Protein AF-A0A2W5RL15-F1 (afdb_monomer_lite)

Foldseek 3Di:
DDDDPVFFPDKDKDFQPDQWDDDPNDTAGEDEPDDNPAGIWIWTWGDDPDPVLIHTYTGRYDDDDDDDDPVQKAFDPPDDPDQQFPTWIDRPPDIDTDGPSVVSSVVSVD

Secondary structure (DSSP, 8-state):
----GGGEEEEEEEETT-SEEEETTEEEEEEE-S-TT-SEEEEEEEP-SSGGG-EEEEESSPPPP----GGG-EEE-SPP--TTEEEEEEETTEEEEEE-HHHHHHHHT-

pLDDT: mean 89.91, std 7.2, range [58.44, 96.25]

Organism: Acinetobacter johnsonii (NCBI:txid40214)

Sequence (110 aa):
MLLPQNIVLSALDSDTQVKTVEWHDLHLPVYAISRPDQMEGVALVIEGDDASQRFALMCNEMPKSIRLRISEIVDDESPVNDPTIFQLVRMGDETYHVPNLNKIQTSLGL

Radius of gyration: 14.34 Å; chains: 1; bounding box: 32×32×41 Å

Structure (mmCIF, N/CA/C/O backbone):
data_AF-A0A2W5RL15-F1
#
_entry.id   AF-A0A2W5RL15-F1
#
loop_
_atom_site.group_PDB
_atom_site.id
_atom_site.type_symbol
_atom_site.label_atom_id
_atom_site.label_alt_id
_atom_site.label_comp_id
_atom_site.label_asym_id
_atom_site.label_entity_id
_atom_site.label_seq_id
_atom_site.pdbx_PDB_ins_code
_atom_site.Cartn_x
_atom_site.Cartn_y
_atom_site.Cartn_z
_atom_site.occupancy
_atom_site.B_iso_or_equiv
_atom_site.auth_seq_id
_atom_site.auth_comp_id
_atom_site.auth_asym_id
_atom_site.auth_atom_id
_atom_site.pdbx_PDB_model_num
ATOM 1 N N . MET A 1 1 ? -5.616 -3.729 6.223 1.00 88.81 1 MET A N 1
ATOM 2 C CA . MET A 1 1 ? -4.916 -2.465 5.922 1.00 88.81 1 MET A CA 1
ATOM 3 C C . MET A 1 1 ? -5.944 -1.406 5.555 1.00 88.81 1 MET A C 1
ATOM 5 O O . MET A 1 1 ? -6.919 -1.759 4.904 1.00 88.81 1 MET A O 1
ATOM 9 N N . LEU A 1 2 ? -5.740 -0.151 5.957 1.00 92.44 2 LEU A N 1
ATOM 10 C CA . LEU A 1 2 ? -6.466 1.015 5.446 1.00 92.44 2 LEU A CA 1
ATOM 11 C C . LEU A 1 2 ? -5.474 1.959 4.772 1.00 92.44 2 LEU A C 1
ATOM 13 O O . LEU A 1 2 ? -4.407 2.232 5.318 1.00 92.44 2 LEU A O 1
ATOM 17 N N . LEU A 1 3 ? -5.840 2.452 3.594 1.00 92.19 3 LEU A N 1
ATOM 18 C CA . LEU A 1 3 ? -5.024 3.349 2.790 1.00 92.19 3 LEU A CA 1
ATOM 19 C C . LEU A 1 3 ? -5.912 4.492 2.276 1.00 92.19 3 LEU A C 1
ATOM 21 O O . LEU A 1 3 ? -7.024 4.224 1.809 1.00 92.19 3 LEU A O 1
ATOM 25 N N . PRO A 1 4 ? -5.456 5.752 2.333 1.00 91.69 4 PRO A N 1
ATOM 26 C CA . PRO A 1 4 ? -6.135 6.845 1.655 1.00 91.69 4 PRO A CA 1
ATOM 27 C C . PRO A 1 4 ? -6.247 6.577 0.149 1.00 91.69 4 PRO A C 1
ATOM 29 O O . PRO A 1 4 ? -5.277 6.214 -0.508 1.00 91.69 4 PRO A O 1
ATOM 32 N N . GLN A 1 5 ? -7.432 6.774 -0.427 1.00 91.56 5 GLN A N 1
ATOM 33 C CA . GLN A 1 5 ? -7.632 6.518 -1.857 1.00 91.56 5 GLN A CA 1
ATOM 34 C C . GLN A 1 5 ? -6.851 7.502 -2.746 1.00 91.56 5 GLN A C 1
ATOM 36 O O . GLN A 1 5 ? -6.499 7.162 -3.869 1.00 91.56 5 GLN A O 1
ATOM 41 N N . ASN A 1 6 ? -6.569 8.713 -2.259 1.00 92.12 6 ASN A N 1
ATOM 42 C CA . ASN A 1 6 ? -5.917 9.764 -3.043 1.00 92.12 6 ASN A CA 1
ATOM 43 C C . ASN A 1 6 ? -4.452 9.470 -3.390 1.00 92.12 6 ASN A C 1
ATOM 45 O O . ASN A 1 6 ? -3.938 10.115 -4.291 1.00 92.12 6 ASN A O 1
ATOM 49 N N . ILE A 1 7 ? -3.810 8.524 -2.703 1.00 93.81 7 ILE A N 1
ATOM 50 C CA . ILE A 1 7 ? -2.430 8.114 -2.998 1.00 93.81 7 ILE A CA 1
ATOM 51 C C . ILE A 1 7 ? -2.358 6.892 -3.924 1.00 93.81 7 ILE A C 1
ATOM 53 O O . ILE A 1 7 ? -1.267 6.435 -4.248 1.00 93.81 7 ILE A O 1
ATOM 57 N N . VAL A 1 8 ? -3.501 6.339 -4.348 1.00 95.06 8 VAL A N 1
ATOM 58 C CA . VAL A 1 8 ? -3.556 5.250 -5.334 1.00 95.06 8 VAL A CA 1
ATOM 59 C C . VAL A 1 8 ? -3.699 5.858 -6.723 1.00 95.06 8 VAL A C 1
ATOM 61 O O . VAL A 1 8 ? -4.744 6.412 -7.062 1.00 95.06 8 VAL A O 1
ATOM 64 N N . LEU A 1 9 ? -2.655 5.736 -7.538 1.00 95.06 9 LEU A N 1
ATOM 65 C CA . LEU A 1 9 ? -2.617 6.296 -8.891 1.00 95.06 9 LEU A CA 1
ATOM 66 C C . LEU A 1 9 ? -3.264 5.366 -9.920 1.00 95.06 9 LEU A C 1
ATOM 68 O O . LEU A 1 9 ? -3.871 5.823 -10.887 1.00 95.06 9 LEU A O 1
ATOM 72 N N . SER A 1 10 ? -3.113 4.054 -9.736 1.00 94.31 10 SER A N 1
ATOM 73 C CA . SER A 1 10 ? -3.627 3.045 -10.661 1.00 94.31 10 SER A CA 1
ATOM 74 C C . SER A 1 10 ? -3.758 1.685 -9.979 1.00 94.31 10 SER A C 1
ATOM 76 O O . SER A 1 10 ? -3.140 1.443 -8.944 1.00 94.31 10 SER A O 1
ATOM 78 N N . ALA A 1 11 ? -4.549 0.801 -10.577 1.00 93.94 11 ALA A N 1
ATOM 79 C CA . ALA A 1 11 ? -4.653 -0.603 -10.208 1.00 93.94 11 ALA A CA 1
ATOM 80 C C . ALA A 1 11 ? -4.427 -1.430 -11.475 1.00 93.94 11 ALA A C 1
ATOM 82 O O . ALA A 1 11 ? -5.057 -1.164 -12.500 1.00 93.94 11 ALA A O 1
ATOM 83 N N . LEU A 1 12 ? -3.503 -2.383 -11.407 1.00 93.12 12 LEU A N 1
ATOM 84 C CA . LEU A 1 12 ? -3.087 -3.219 -12.526 1.00 93.12 12 LEU A CA 1
ATOM 85 C C . LEU A 1 12 ? -3.316 -4.680 -12.159 1.00 93.12 12 LEU A C 1
ATOM 87 O O . LEU A 1 12 ? -2.912 -5.103 -11.077 1.00 93.12 12 LEU A O 1
ATOM 91 N N . ASP A 1 13 ? -3.902 -5.455 -13.062 1.00 90.44 13 ASP A N 1
ATOM 92 C CA . ASP A 1 13 ? -3.910 -6.909 -12.920 1.00 90.44 13 ASP A CA 1
ATOM 93 C C . ASP A 1 13 ? -2.485 -7.427 -13.144 1.00 90.44 13 ASP A C 1
ATOM 95 O O . ASP A 1 13 ? -1.799 -7.016 -14.087 1.00 90.44 13 ASP A O 1
ATOM 99 N N . SER A 1 14 ? -2.000 -8.279 -12.245 1.00 86.31 14 SER A N 1
ATOM 100 C CA . SER A 1 14 ? -0.621 -8.760 -12.288 1.00 86.31 14 SER A CA 1
ATOM 101 C C . SER A 1 14 ? -0.460 -10.096 -11.569 1.00 86.31 14 SER A C 1
ATOM 103 O O . SER A 1 14 ? -1.224 -10.429 -10.663 1.00 86.31 14 SER A O 1
ATOM 105 N N . ASP A 1 15 ? 0.568 -10.852 -11.948 1.00 83.12 15 ASP A N 1
ATOM 106 C CA . ASP A 1 15 ? 0.966 -12.044 -11.207 1.00 83.12 15 ASP A CA 1
ATOM 107 C C . ASP A 1 15 ? 1.485 -11.634 -9.818 1.00 83.12 15 ASP A C 1
ATOM 109 O O . ASP A 1 15 ? 2.310 -10.730 -9.680 1.00 83.12 15 ASP A O 1
ATOM 113 N N . THR A 1 16 ? 1.061 -12.319 -8.760 1.00 78.56 16 THR A N 1
ATOM 114 C CA . THR A 1 16 ? 1.387 -11.934 -7.369 1.00 78.56 16 THR A CA 1
ATOM 115 C C . THR A 1 16 ? 2.867 -12.076 -7.006 1.00 78.56 16 THR A C 1
ATOM 117 O O . THR A 1 16 ? 3.326 -11.485 -6.028 1.00 78.56 16 THR A O 1
ATOM 120 N N . GLN A 1 17 ? 3.625 -12.872 -7.769 1.00 79.94 17 GLN A N 1
ATOM 121 C CA . GLN A 1 17 ? 5.019 -13.227 -7.476 1.00 79.94 17 GLN A CA 1
ATOM 122 C C . GLN A 1 17 ? 6.046 -12.361 -8.223 1.00 79.94 17 GLN A C 1
ATOM 124 O O . GLN A 1 17 ? 7.241 -12.677 -8.237 1.00 79.94 17 GLN A O 1
ATOM 129 N N . VAL A 1 18 ? 5.611 -11.266 -8.850 1.00 85.25 18 VAL A N 1
ATOM 130 C CA . VAL A 1 18 ? 6.517 -10.357 -9.558 1.00 85.25 18 VAL A CA 1
ATOM 131 C C . VAL A 1 18 ? 7.208 -9.398 -8.592 1.00 85.25 18 VAL A C 1
ATOM 133 O O . VAL A 1 18 ? 6.619 -8.887 -7.644 1.00 85.25 18 VAL A O 1
ATOM 136 N N . LYS A 1 19 ? 8.491 -9.129 -8.848 1.00 89.81 19 LYS A N 1
ATOM 137 C CA . LYS A 1 19 ? 9.274 -8.146 -8.077 1.00 89.81 19 LYS A CA 1
ATOM 138 C C . LYS A 1 19 ? 9.070 -6.716 -8.564 1.00 89.81 19 LYS A C 1
ATOM 140 O O . LYS A 1 19 ? 9.375 -5.775 -7.837 1.00 89.81 19 LYS A O 1
ATOM 145 N N . THR A 1 20 ? 8.611 -6.567 -9.800 1.00 93.25 20 THR A N 1
ATOM 146 C CA . THR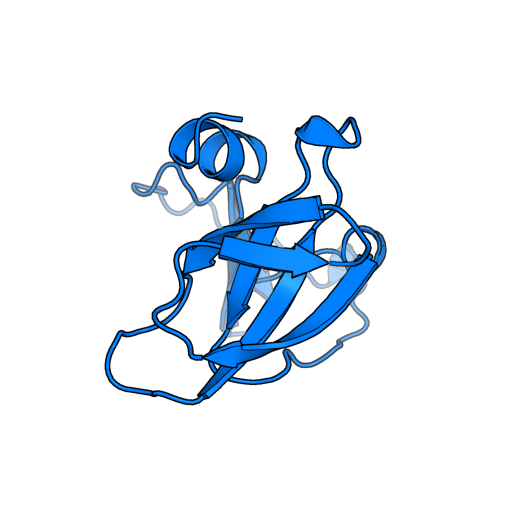 A 1 20 ? 8.395 -5.283 -10.455 1.00 93.25 20 THR A CA 1
ATOM 147 C C . THR A 1 20 ? 7.159 -5.349 -11.334 1.00 93.25 20 THR A C 1
ATOM 149 O O . THR A 1 20 ? 6.919 -6.386 -11.953 1.00 93.25 20 THR A O 1
ATOM 152 N N . VAL A 1 21 ? 6.437 -4.239 -11.450 1.00 93.50 21 VAL A N 1
ATOM 153 C CA . VAL A 1 21 ? 5.359 -4.059 -12.433 1.00 93.50 21 VAL A CA 1
ATOM 154 C C . VAL A 1 21 ? 5.692 -2.917 -13.381 1.00 93.50 21 VAL A C 1
ATOM 156 O O . VAL A 1 21 ? 6.330 -1.940 -12.987 1.00 93.50 21 VAL A O 1
ATOM 159 N N . GLU A 1 22 ? 5.265 -3.047 -14.631 1.00 93.38 22 GLU A N 1
ATOM 160 C CA . GLU A 1 22 ? 5.376 -1.985 -15.626 1.00 93.38 22 GLU A CA 1
ATOM 161 C C . GLU A 1 22 ? 4.176 -1.041 -15.493 1.00 93.38 22 GLU A C 1
ATOM 163 O O . GLU A 1 22 ? 3.021 -1.469 -15.531 1.00 93.38 22 GLU A O 1
ATOM 168 N N . TRP A 1 23 ? 4.446 0.248 -15.306 1.00 93.88 23 TRP A N 1
ATOM 169 C CA . TRP A 1 23 ? 3.423 1.286 -15.248 1.00 93.88 23 TRP A CA 1
ATOM 170 C C . TRP A 1 23 ? 3.889 2.509 -16.032 1.00 93.88 23 TRP A C 1
ATOM 172 O O . TRP A 1 23 ? 4.835 3.193 -15.634 1.00 93.88 23 TRP A O 1
ATOM 182 N N . HIS A 1 24 ? 3.223 2.775 -17.161 1.00 90.12 24 HIS A N 1
ATOM 183 C CA . HIS A 1 24 ? 3.773 3.634 -18.215 1.00 90.12 24 HIS A CA 1
ATOM 184 C C . HIS A 1 24 ? 5.184 3.145 -18.600 1.00 90.12 24 HIS A C 1
ATOM 186 O O . HIS A 1 24 ? 5.385 1.944 -18.710 1.00 90.12 24 HIS A O 1
ATOM 192 N N . ASP A 1 25 ? 6.163 4.035 -18.762 1.00 88.12 25 ASP A N 1
ATOM 193 C CA . ASP A 1 25 ? 7.544 3.663 -19.108 1.00 88.12 25 ASP A CA 1
ATOM 194 C C . ASP A 1 25 ? 8.424 3.354 -17.870 1.00 88.12 25 ASP A C 1
ATOM 196 O O . ASP A 1 25 ? 9.656 3.386 -17.946 1.00 88.12 25 ASP A O 1
ATOM 200 N N . LEU A 1 26 ? 7.818 3.110 -16.698 1.00 89.44 26 LEU A N 1
ATOM 201 C CA . LEU A 1 26 ? 8.520 2.867 -15.433 1.00 89.44 26 LEU A CA 1
ATOM 202 C C . LEU A 1 26 ? 8.367 1.417 -14.965 1.00 89.44 26 LEU A C 1
ATOM 204 O O . LEU A 1 26 ? 7.289 0.833 -15.044 1.00 89.44 26 LEU A O 1
ATOM 208 N N . HIS A 1 27 ? 9.441 0.876 -14.388 1.00 93.06 27 HIS A N 1
ATOM 209 C CA . HIS A 1 27 ? 9.431 -0.407 -13.685 1.00 93.06 27 HIS A CA 1
ATOM 210 C C . HIS A 1 27 ? 9.380 -0.139 -12.185 1.00 93.06 27 HIS A C 1
ATOM 212 O O . HIS A 1 27 ? 10.380 0.252 -11.583 1.00 93.06 27 HIS A O 1
ATOM 218 N N . LEU A 1 28 ? 8.206 -0.314 -11.590 1.00 94.94 28 LEU A N 1
ATOM 219 C CA . LEU A 1 28 ? 7.985 -0.017 -10.181 1.00 94.94 28 LEU A CA 1
ATOM 220 C C . LEU A 1 28 ? 8.289 -1.249 -9.330 1.00 94.94 28 LEU A C 1
ATOM 222 O O . LEU A 1 28 ? 7.785 -2.327 -9.657 1.00 94.94 28 LEU A O 1
ATOM 226 N N . PRO A 1 29 ? 9.064 -1.125 -8.238 1.00 95.62 29 PRO A N 1
ATOM 227 C CA . PRO A 1 29 ? 9.269 -2.231 -7.316 1.00 95.62 29 PRO A CA 1
ATOM 228 C C . PRO A 1 29 ? 7.958 -2.587 -6.613 1.00 95.62 29 PRO A C 1
ATOM 230 O O . PRO A 1 29 ? 7.124 -1.725 -6.327 1.00 95.62 29 PRO A O 1
ATOM 233 N N . VAL A 1 30 ? 7.783 -3.875 -6.336 1.00 94.31 30 VAL A N 1
ATOM 234 C CA . VAL A 1 30 ? 6.571 -4.420 -5.728 1.00 94.31 30 VAL A CA 1
ATOM 235 C C . VAL A 1 30 ? 6.820 -4.767 -4.271 1.00 94.31 30 VAL A C 1
ATOM 237 O O . VAL A 1 30 ? 7.748 -5.504 -3.941 1.00 94.31 30 VAL A O 1
ATOM 240 N N . TYR A 1 31 ? 5.933 -4.289 -3.406 1.00 92.94 31 TYR A N 1
ATOM 241 C CA . TYR A 1 31 ? 5.804 -4.752 -2.036 1.00 92.94 31 TYR A CA 1
ATOM 242 C C . TYR A 1 31 ? 4.568 -5.642 -1.911 1.00 92.94 31 TYR A C 1
ATOM 244 O O . TYR A 1 31 ? 3.436 -5.194 -2.110 1.00 92.94 31 TYR A O 1
ATOM 252 N N . ALA A 1 32 ? 4.785 -6.916 -1.593 1.00 89.12 32 ALA A N 1
ATOM 253 C CA . ALA A 1 32 ? 3.710 -7.884 -1.446 1.00 89.12 32 ALA A CA 1
ATOM 254 C C . ALA A 1 32 ? 3.092 -7.825 -0.048 1.00 89.12 32 ALA A C 1
ATOM 256 O O . ALA A 1 32 ? 3.766 -8.069 0.950 1.00 89.12 32 ALA A O 1
ATOM 257 N N . ILE A 1 33 ? 1.790 -7.530 0.015 1.00 80.75 33 ILE A N 1
ATOM 258 C CA . ILE A 1 33 ? 1.012 -7.569 1.265 1.00 80.75 33 ILE A CA 1
ATOM 259 C C . ILE A 1 33 ? 0.418 -8.971 1.491 1.00 80.75 33 ILE A C 1
ATOM 261 O O . ILE A 1 33 ? -0.023 -9.304 2.592 1.00 80.75 33 ILE A O 1
ATOM 265 N N . SER A 1 34 ? 0.388 -9.809 0.455 1.00 66.38 34 SER A N 1
ATOM 266 C CA . SER A 1 34 ? -0.346 -11.066 0.454 1.00 66.38 34 SER A CA 1
ATOM 267 C C . SER A 1 34 ? 0.523 -12.325 0.509 1.00 66.38 34 SER A C 1
ATOM 269 O O . SER A 1 34 ? 1.753 -12.291 0.464 1.00 66.38 34 SER A O 1
ATOM 271 N N . ARG A 1 35 ? -0.153 -13.464 0.690 1.00 58.44 35 ARG A N 1
ATOM 272 C CA . ARG A 1 35 ? 0.454 -14.790 0.792 1.00 58.44 35 ARG A CA 1
ATOM 273 C C . ARG A 1 35 ? 0.835 -15.331 -0.600 1.00 58.44 35 ARG A C 1
ATOM 275 O O . ARG A 1 35 ? 0.128 -15.068 -1.568 1.00 58.44 35 ARG A O 1
ATOM 282 N N . PRO A 1 36 ? 1.915 -16.127 -0.701 1.00 60.19 36 PRO A N 1
ATOM 283 C CA . PRO A 1 36 ? 2.461 -16.616 -1.976 1.00 60.19 36 PRO A CA 1
ATOM 284 C C . PRO A 1 36 ? 1.606 -17.684 -2.686 1.00 60.19 36 PRO A C 1
ATOM 286 O O . PRO A 1 36 ? 2.012 -18.200 -3.726 1.00 60.19 36 PRO A O 1
ATOM 289 N N . ASP A 1 37 ? 0.469 -18.070 -2.110 1.00 64.50 37 ASP A N 1
ATOM 290 C CA . ASP A 1 37 ? -0.389 -19.183 -2.522 1.00 64.50 37 ASP A CA 1
ATOM 291 C C . ASP A 1 37 ? -1.447 -18.816 -3.579 1.00 64.50 37 ASP A C 1
ATOM 293 O O . ASP A 1 37 ? -2.054 -19.717 -4.158 1.00 64.50 37 ASP A O 1
ATOM 297 N N . GLN A 1 38 ? -1.644 -17.530 -3.883 1.00 66.81 38 GLN A N 1
ATOM 298 C CA . GLN A 1 38 ? -2.490 -17.071 -4.993 1.00 66.81 38 GLN A CA 1
ATOM 299 C C . GLN A 1 38 ? -1.621 -16.559 -6.133 1.00 66.81 38 GLN A C 1
ATOM 301 O O . GLN A 1 38 ? -0.648 -15.871 -5.862 1.00 66.81 38 GLN A O 1
ATOM 306 N N . MET A 1 39 ? -1.931 -16.920 -7.383 1.00 68.56 39 MET A N 1
ATOM 307 C CA . MET A 1 39 ? -1.089 -16.589 -8.546 1.00 68.56 39 MET A CA 1
ATOM 308 C C . MET A 1 39 ? -1.474 -15.263 -9.206 1.00 68.56 39 MET A C 1
ATOM 310 O O . MET A 1 39 ? -0.592 -14.552 -9.668 1.00 68.56 39 MET A O 1
ATOM 314 N N . GLU A 1 40 ? -2.759 -14.912 -9.196 1.00 76.50 40 GLU A N 1
ATOM 315 C CA . GLU A 1 40 ? -3.279 -13.661 -9.756 1.00 76.50 40 GLU A CA 1
ATOM 316 C C . GLU A 1 40 ? -3.583 -12.668 -8.635 1.00 76.50 40 GLU A C 1
ATOM 318 O O . GLU A 1 40 ? -4.054 -13.053 -7.562 1.00 76.50 40 GLU A O 1
ATOM 323 N N . GLY A 1 41 ? -3.291 -11.395 -8.885 1.00 85.62 41 GLY A N 1
ATOM 324 C CA . GLY A 1 41 ? -3.520 -10.318 -7.941 1.00 85.62 41 GLY A CA 1
ATOM 325 C C . GLY A 1 41 ? -3.671 -8.964 -8.619 1.00 85.62 41 GLY A C 1
ATOM 326 O O . GLY A 1 41 ? -3.655 -8.826 -9.842 1.00 85.62 41 GLY A O 1
ATOM 327 N N . VAL A 1 42 ? -3.826 -7.946 -7.784 1.00 90.44 42 VAL A N 1
ATOM 328 C CA . VAL A 1 42 ? -3.953 -6.550 -8.184 1.00 90.44 42 VAL A CA 1
ATOM 329 C C . VAL A 1 42 ? -2.783 -5.771 -7.600 1.00 90.44 42 VAL A C 1
ATOM 331 O O . VAL A 1 42 ? -2.628 -5.673 -6.382 1.00 90.44 42 VAL A O 1
ATOM 334 N N . ALA A 1 43 ? -1.973 -5.182 -8.471 1.00 93.50 43 ALA A N 1
ATOM 335 C CA . ALA A 1 43 ? -0.908 -4.263 -8.114 1.00 93.50 43 ALA A CA 1
ATOM 336 C C . ALA A 1 43 ? -1.452 -2.828 -8.063 1.00 93.50 43 ALA A C 1
ATOM 338 O O . ALA A 1 43 ? -1.826 -2.246 -9.082 1.00 93.50 43 ALA A O 1
ATOM 339 N N . LEU A 1 44 ? -1.491 -2.242 -6.869 1.00 95.00 44 LEU A N 1
ATOM 340 C CA . LEU A 1 44 ? -1.891 -0.852 -6.658 1.00 95.00 44 LEU A CA 1
ATOM 341 C C . LEU A 1 44 ? -0.662 0.046 -6.750 1.00 95.00 44 LEU A C 1
ATOM 343 O O . LEU A 1 44 ? 0.244 -0.070 -5.929 1.00 95.00 44 LEU A O 1
ATOM 347 N N . VAL A 1 45 ? -0.632 0.954 -7.718 1.00 95.88 45 VAL A N 1
ATOM 348 C CA . VAL A 1 45 ? 0.449 1.936 -7.852 1.00 95.88 45 VAL A CA 1
ATOM 349 C C . VAL A 1 45 ? 0.253 3.034 -6.817 1.00 95.88 45 VAL A C 1
ATOM 351 O O . VAL A 1 45 ? -0.758 3.740 -6.846 1.00 95.88 45 VAL A O 1
ATOM 354 N N . ILE A 1 46 ? 1.223 3.178 -5.919 1.00 96.19 46 ILE A N 1
ATOM 355 C CA . ILE A 1 46 ? 1.198 4.130 -4.812 1.00 96.19 46 ILE A CA 1
ATOM 356 C C . ILE A 1 46 ? 2.074 5.337 -5.133 1.00 96.19 46 ILE A C 1
ATOM 358 O O . ILE A 1 46 ? 3.205 5.210 -5.611 1.00 96.19 46 ILE A O 1
ATOM 362 N N . GLU A 1 47 ? 1.526 6.519 -4.873 1.00 93.88 47 GLU A N 1
ATOM 363 C CA . GLU A 1 47 ? 2.241 7.787 -4.932 1.00 93.88 47 GLU A CA 1
ATOM 364 C C . GLU A 1 47 ? 3.323 7.861 -3.840 1.00 93.88 47 GLU A C 1
ATOM 366 O O . GLU A 1 47 ? 3.092 7.478 -2.693 1.00 93.88 47 GLU A O 1
ATOM 371 N N . GLY A 1 48 ? 4.505 8.355 -4.208 1.00 88.19 48 GLY A N 1
ATOM 372 C CA . GLY A 1 48 ? 5.555 8.773 -3.275 1.00 88.19 48 GLY A CA 1
ATOM 373 C C . GLY A 1 48 ? 5.735 10.292 -3.320 1.00 88.19 48 GLY A C 1
ATOM 374 O O . GLY A 1 48 ? 5.102 10.956 -4.142 1.00 88.19 48 GLY A O 1
ATOM 375 N N . ASP A 1 49 ? 6.622 10.841 -2.484 1.00 86.06 49 ASP A N 1
ATOM 376 C CA . ASP A 1 49 ? 6.868 12.294 -2.459 1.00 86.06 49 ASP A CA 1
ATOM 377 C C . ASP A 1 49 ? 7.422 12.803 -3.803 1.00 86.06 49 ASP A C 1
ATOM 379 O O . ASP A 1 49 ? 7.188 13.949 -4.195 1.00 86.06 49 ASP A O 1
ATOM 383 N N . ASP A 1 50 ? 8.115 11.934 -4.545 1.00 88.12 50 ASP A N 1
ATOM 384 C CA . ASP A 1 50 ? 8.510 12.159 -5.930 1.00 88.12 50 ASP A CA 1
ATOM 385 C C . ASP A 1 50 ? 8.224 10.943 -6.834 1.00 88.12 50 ASP A C 1
ATOM 387 O O . ASP A 1 50 ? 7.800 9.868 -6.402 1.00 88.12 50 ASP A O 1
ATOM 391 N N . ALA A 1 51 ? 8.450 11.115 -8.140 1.00 86.31 51 ALA A N 1
ATOM 392 C CA . ALA A 1 51 ? 8.195 10.072 -9.130 1.00 86.31 51 ALA A CA 1
ATOM 393 C C . ALA A 1 51 ? 9.094 8.829 -8.980 1.00 86.31 51 ALA A C 1
ATOM 395 O O . ALA A 1 51 ? 8.687 7.755 -9.421 1.00 86.31 51 ALA A O 1
ATOM 396 N N . SER A 1 52 ? 10.286 8.966 -8.389 1.00 87.44 52 SER A N 1
ATOM 397 C CA . SER A 1 52 ? 11.226 7.864 -8.149 1.00 87.44 52 SER A CA 1
ATOM 398 C C . SER A 1 52 ? 10.847 7.022 -6.935 1.00 87.44 52 SER A C 1
ATOM 400 O O . SER A 1 52 ? 11.165 5.841 -6.891 1.00 87.44 52 SER A O 1
ATOM 402 N N . GLN A 1 53 ? 10.084 7.595 -6.004 1.00 90.88 53 GLN A N 1
ATOM 403 C CA . GLN A 1 53 ? 9.594 6.916 -4.807 1.00 90.88 53 GLN A CA 1
ATOM 404 C C . GLN A 1 53 ? 8.269 6.166 -5.005 1.00 90.88 53 GLN A C 1
ATOM 406 O O . GLN A 1 53 ? 7.685 5.657 -4.043 1.00 90.88 53 GLN A O 1
ATOM 411 N N . ARG A 1 54 ? 7.771 6.089 -6.242 1.00 95.19 54 ARG A N 1
ATOM 412 C CA . ARG A 1 54 ? 6.584 5.298 -6.574 1.00 95.19 54 ARG A CA 1
ATOM 413 C C . ARG A 1 54 ? 6.897 3.813 -6.496 1.00 95.19 54 ARG A C 1
ATOM 415 O O . ARG A 1 54 ? 7.952 3.351 -6.923 1.00 95.19 54 ARG A O 1
ATOM 422 N N . PHE A 1 55 ? 5.929 3.056 -6.013 1.00 96.25 55 PHE A N 1
ATOM 423 C CA . PHE A 1 55 ? 6.022 1.607 -5.915 1.00 96.25 55 PHE A CA 1
ATOM 424 C C . PHE A 1 55 ? 4.639 0.987 -6.080 1.00 96.25 55 PHE A C 1
ATOM 426 O O . PHE A 1 55 ? 3.628 1.689 -6.105 1.00 96.25 55 PHE A O 1
ATOM 433 N N . ALA A 1 56 ? 4.594 -0.332 -6.204 1.00 95.50 56 ALA A N 1
ATOM 434 C CA . ALA A 1 56 ? 3.351 -1.073 -6.301 1.00 95.50 56 ALA A CA 1
ATOM 435 C C . ALA A 1 56 ? 3.103 -1.910 -5.043 1.00 95.50 56 ALA A C 1
ATOM 437 O O . ALA A 1 56 ? 3.984 -2.630 -4.576 1.00 95.50 56 ALA A O 1
ATOM 438 N N . LEU A 1 57 ? 1.887 -1.847 -4.510 1.00 94.19 57 LEU A N 1
ATOM 439 C CA . LEU A 1 57 ? 1.398 -2.748 -3.473 1.00 94.19 57 LEU A CA 1
ATOM 440 C C . LEU A 1 57 ? 0.680 -3.926 -4.123 1.00 94.19 57 LEU A C 1
ATOM 442 O O . LEU A 1 57 ? -0.379 -3.741 -4.721 1.00 94.19 57 LEU A O 1
ATOM 446 N N . MET A 1 58 ? 1.226 -5.134 -3.983 1.00 93.12 58 MET A N 1
ATOM 447 C CA . MET A 1 58 ? 0.563 -6.338 -4.479 1.00 93.12 58 MET A CA 1
ATOM 448 C C . MET A 1 58 ? -0.495 -6.808 -3.487 1.00 93.12 58 MET A C 1
ATOM 450 O O . MET A 1 58 ? -0.201 -7.117 -2.326 1.00 93.12 58 MET A O 1
ATOM 454 N N . CYS A 1 59 ? -1.724 -6.872 -3.980 1.00 89.81 59 CYS A N 1
ATOM 455 C CA . CYS A 1 59 ? -2.903 -7.356 -3.288 1.00 89.81 59 CYS A CA 1
ATOM 456 C C . CYS A 1 59 ? -3.417 -8.615 -3.994 1.00 89.81 59 CYS A C 1
ATOM 458 O O . CYS A 1 59 ? -3.250 -8.775 -5.195 1.00 89.81 59 CYS A O 1
ATOM 460 N N . ASN A 1 60 ? -4.081 -9.501 -3.259 1.00 86.94 60 ASN A N 1
ATOM 461 C CA . ASN A 1 60 ? -4.704 -10.695 -3.841 1.00 86.94 60 ASN A CA 1
ATOM 462 C C . ASN A 1 60 ? -5.953 -10.382 -4.672 1.00 86.94 60 ASN A C 1
ATOM 464 O O . ASN A 1 60 ? -6.292 -11.096 -5.604 1.00 86.94 60 ASN A O 1
ATOM 468 N N . GLU A 1 61 ? -6.659 -9.318 -4.309 1.00 87.56 61 GLU A N 1
ATOM 469 C CA . GLU A 1 61 ? -7.870 -8.871 -4.980 1.00 87.56 61 GLU A CA 1
ATOM 470 C C . GLU A 1 61 ? -7.959 -7.346 -4.914 1.00 87.56 61 GLU A C 1
ATOM 472 O O . GLU A 1 61 ? -7.262 -6.700 -4.121 1.00 87.56 61 GLU A O 1
ATOM 477 N N . MET A 1 62 ? -8.838 -6.769 -5.734 1.00 90.06 62 MET A N 1
ATOM 478 C CA . MET A 1 62 ? -9.112 -5.336 -5.710 1.00 90.06 62 MET A CA 1
ATOM 479 C C . MET A 1 62 ? -9.636 -4.933 -4.319 1.00 90.06 62 MET A C 1
ATOM 481 O O . MET A 1 62 ? -10.666 -5.457 -3.881 1.00 90.06 62 MET A O 1
ATOM 485 N N . PRO A 1 63 ? -8.982 -3.994 -3.610 1.00 89.94 63 PRO A N 1
ATOM 486 C CA . PRO A 1 63 ? -9.445 -3.568 -2.299 1.00 89.94 63 PRO A CA 1
ATOM 487 C C . PRO A 1 63 ? -10.807 -2.879 -2.393 1.00 89.94 63 PRO A C 1
ATOM 489 O O . PRO A 1 63 ? -11.125 -2.162 -3.345 1.00 89.94 63 PRO A O 1
ATOM 492 N N . LYS A 1 64 ? -11.613 -3.047 -1.345 1.00 91.62 64 LYS A N 1
ATOM 493 C CA . LYS A 1 64 ? -12.904 -2.367 -1.227 1.00 91.62 64 LYS A CA 1
ATOM 494 C C . LYS A 1 64 ? -12.684 -0.893 -0.891 1.00 91.62 64 LYS A C 1
ATOM 496 O O . LYS A 1 64 ? -12.019 -0.577 0.092 1.00 91.62 64 LYS A O 1
ATOM 501 N N . SER A 1 65 ? -13.293 0.001 -1.669 1.00 91.38 65 SER A N 1
ATOM 502 C CA . SER A 1 65 ? -13.371 1.420 -1.309 1.00 91.38 65 SER A CA 1
ATOM 503 C C . SER A 1 65 ? -14.485 1.633 -0.286 1.00 91.38 65 SER A C 1
ATOM 505 O O . SER A 1 65 ? -15.609 1.153 -0.458 1.00 91.38 65 SER A O 1
ATOM 507 N N . ILE A 1 66 ? -14.164 2.351 0.787 1.00 90.88 66 ILE A N 1
ATOM 508 C CA . ILE A 1 66 ? -15.090 2.706 1.860 1.00 90.88 66 ILE A CA 1
ATOM 509 C C . ILE A 1 66 ? -14.956 4.193 2.167 1.00 90.88 66 ILE A C 1
ATOM 511 O O . ILE A 1 66 ? -13.856 4.746 2.192 1.00 90.88 66 ILE A O 1
ATOM 515 N N . ARG A 1 67 ? -16.087 4.859 2.406 1.00 91.62 67 ARG A N 1
ATOM 516 C CA . ARG A 1 67 ? -16.103 6.257 2.836 1.00 91.62 67 ARG A CA 1
ATOM 517 C C . ARG A 1 67 ? -16.214 6.306 4.351 1.00 91.62 67 ARG A C 1
ATOM 519 O O . ARG A 1 67 ? -17.248 5.923 4.885 1.00 91.62 67 ARG A O 1
ATOM 526 N N . LEU A 1 68 ? -15.180 6.827 5.001 1.00 89.06 68 LEU A N 1
ATOM 527 C CA . LEU A 1 68 ? -15.102 6.959 6.454 1.00 89.06 68 LEU A CA 1
ATOM 528 C C . LEU A 1 68 ? -14.970 8.423 6.859 1.00 89.06 68 LEU A C 1
ATOM 530 O O . LEU A 1 68 ? -14.341 9.227 6.166 1.00 89.06 68 LEU A O 1
ATOM 534 N N . ARG A 1 69 ? -15.559 8.774 7.997 1.00 91.19 69 ARG A N 1
ATOM 535 C CA . ARG A 1 69 ? -15.283 10.017 8.713 1.00 91.19 69 ARG A CA 1
ATOM 536 C C . ARG A 1 69 ? -14.130 9.778 9.675 1.00 91.19 69 ARG A C 1
ATOM 538 O O . ARG A 1 69 ? -14.014 8.707 10.255 1.00 91.19 69 ARG A O 1
ATOM 545 N N . ILE A 1 70 ? -13.333 10.816 9.917 1.00 86.75 70 ILE A N 1
ATOM 546 C CA . ILE A 1 70 ? -12.226 10.764 10.886 1.00 86.75 70 ILE A CA 1
ATOM 547 C C . ILE A 1 70 ? -12.725 10.303 12.266 1.00 86.75 70 ILE A C 1
ATOM 549 O O . ILE A 1 70 ? -12.055 9.536 12.932 1.00 86.75 70 ILE A O 1
ATOM 553 N N . SER A 1 71 ? -13.944 10.688 12.661 1.00 92.62 71 SER A N 1
ATOM 554 C CA . SER A 1 71 ? -14.568 10.269 13.924 1.00 92.62 71 SER A CA 1
ATOM 555 C C . SER A 1 71 ? -14.969 8.789 13.999 1.00 92.62 71 SER A C 1
ATOM 557 O O . SER A 1 71 ? -15.347 8.328 15.069 1.00 92.62 71 SER A O 1
ATOM 559 N N . GLU A 1 72 ? -14.988 8.072 12.875 1.00 92.00 72 GLU A N 1
ATOM 560 C CA . GLU A 1 72 ? -15.323 6.640 12.810 1.00 92.00 72 GLU A CA 1
ATOM 561 C C . GLU A 1 72 ? -14.082 5.748 12.943 1.00 92.00 72 GLU A C 1
ATOM 563 O O . GLU A 1 72 ? -14.208 4.526 13.015 1.00 92.00 72 GLU A O 1
ATOM 568 N N . ILE A 1 73 ? -12.897 6.358 12.979 1.00 92.94 73 ILE A N 1
ATOM 569 C CA . ILE A 1 73 ? -11.614 5.686 13.129 1.00 92.94 73 ILE A CA 1
ATOM 570 C C . ILE A 1 73 ? -11.017 6.149 14.453 1.00 92.94 73 ILE A C 1
ATOM 572 O O . ILE A 1 73 ? -10.912 7.348 14.706 1.00 92.94 73 ILE A O 1
ATOM 576 N N . VAL A 1 74 ? -10.643 5.200 15.302 1.00 94.62 74 VAL A N 1
ATOM 577 C CA . VAL A 1 74 ? -9.974 5.487 16.575 1.00 94.62 74 VAL A CA 1
ATOM 578 C C . VAL A 1 74 ? -8.624 4.795 16.619 1.00 94.62 74 VAL A C 1
ATOM 580 O O . VAL A 1 74 ? -8.481 3.689 16.095 1.00 94.62 74 VAL A O 1
ATOM 583 N N . ASP A 1 75 ? -7.650 5.439 17.251 1.00 93.94 75 ASP A N 1
ATOM 584 C CA . ASP A 1 75 ? -6.324 4.861 17.429 1.00 93.94 75 ASP A CA 1
ATOM 585 C C . ASP A 1 75 ? -6.396 3.666 18.391 1.00 93.94 75 ASP A C 1
ATOM 587 O O . ASP A 1 75 ? -7.069 3.699 19.425 1.00 93.94 75 ASP A O 1
ATOM 591 N N . ASP A 1 76 ? -5.727 2.579 18.015 1.00 93.75 76 ASP A N 1
ATOM 592 C CA . ASP A 1 76 ? -5.495 1.420 18.866 1.00 93.75 76 ASP A CA 1
ATOM 593 C C . ASP A 1 76 ? -4.069 1.507 19.421 1.00 93.75 76 ASP A C 1
ATOM 595 O O . ASP A 1 76 ? -3.092 1.329 18.697 1.00 93.75 76 ASP A O 1
ATOM 599 N N . GLU A 1 77 ? -3.961 1.794 20.718 1.00 91.62 77 GLU A N 1
ATOM 600 C CA . GLU A 1 77 ? -2.695 1.978 21.449 1.00 91.62 77 GLU A CA 1
ATOM 601 C C . GLU A 1 77 ? -1.922 0.663 21.682 1.00 91.62 77 GLU A C 1
ATOM 603 O O . GLU A 1 77 ? -0.936 0.622 22.425 1.00 91.62 77 GLU A O 1
ATOM 608 N N . SER A 1 78 ? -2.373 -0.445 21.089 1.00 92.69 78 SER A N 1
ATOM 609 C CA . SER A 1 78 ? -1.656 -1.715 21.138 1.00 92.69 78 SER A CA 1
ATOM 610 C C . SER A 1 78 ? -0.257 -1.585 20.517 1.00 92.69 78 SER A C 1
ATOM 612 O O . SER A 1 78 ? -0.088 -0.943 19.478 1.00 92.69 78 SER A O 1
ATOM 614 N N . PRO A 1 79 ? 0.769 -2.228 21.104 1.00 89.81 79 PRO A N 1
ATOM 615 C CA . PRO A 1 79 ? 2.128 -2.132 20.593 1.00 89.81 79 PRO A CA 1
ATOM 616 C C . PRO A 1 79 ? 2.242 -2.738 19.189 1.00 89.81 79 PRO A C 1
ATOM 618 O O . PRO A 1 79 ? 1.816 -3.868 18.940 1.00 89.81 79 PRO A O 1
ATOM 621 N N . VAL A 1 80 ? 2.883 -1.996 18.288 1.00 91.06 80 VAL A N 1
ATOM 622 C CA . VAL A 1 80 ? 3.180 -2.428 16.921 1.00 91.06 80 VAL A CA 1
ATOM 623 C C . VAL A 1 80 ? 4.624 -2.913 16.844 1.00 91.06 80 VAL A C 1
ATOM 625 O O . VAL A 1 80 ? 5.560 -2.141 17.033 1.00 91.06 80 VAL A O 1
ATOM 628 N N . ASN A 1 81 ? 4.810 -4.200 16.544 1.00 90.62 81 ASN A N 1
ATOM 629 C CA . ASN A 1 81 ? 6.141 -4.807 16.406 1.00 90.62 81 ASN A CA 1
ATOM 630 C C . ASN A 1 81 ? 6.654 -4.825 14.955 1.00 90.62 81 ASN A C 1
ATOM 632 O O . ASN A 1 81 ? 7.825 -5.123 14.725 1.00 90.62 81 ASN A O 1
ATOM 636 N N . ASP A 1 82 ? 5.789 -4.534 13.982 1.00 91.00 82 ASP A N 1
ATOM 637 C CA . ASP A 1 82 ? 6.127 -4.522 12.560 1.00 91.00 82 ASP A CA 1
ATOM 638 C C . ASP A 1 82 ? 6.427 -3.083 12.099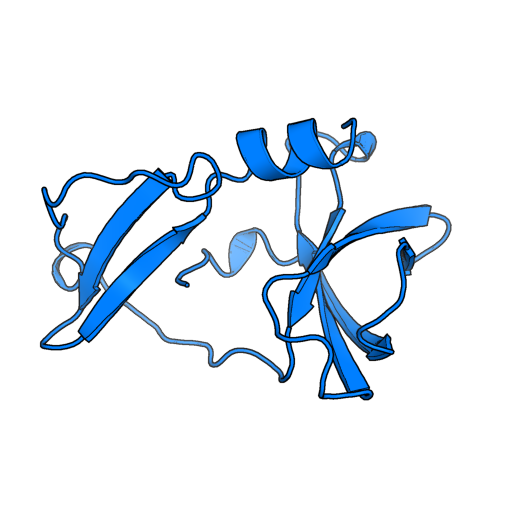 1.00 91.00 82 ASP A C 1
ATOM 640 O O . ASP A 1 82 ? 5.528 -2.241 12.124 1.00 91.00 82 ASP A O 1
ATOM 644 N N . PRO A 1 83 ? 7.658 -2.768 11.651 1.00 92.12 83 PRO A N 1
ATOM 645 C CA . PRO A 1 83 ? 8.021 -1.415 11.231 1.00 92.12 83 PRO A CA 1
ATOM 646 C C . PRO A 1 83 ? 7.283 -0.943 9.970 1.00 92.12 83 PRO A C 1
ATOM 648 O O . PRO A 1 83 ? 7.281 0.253 9.683 1.00 92.12 83 PRO A O 1
ATOM 651 N N . THR A 1 84 ? 6.678 -1.853 9.204 1.00 92.62 84 THR A N 1
ATOM 652 C CA . THR A 1 84 ? 5.881 -1.527 8.012 1.00 92.62 84 THR A CA 1
ATOM 653 C C . THR A 1 84 ? 4.457 -1.100 8.364 1.00 92.62 84 THR A C 1
ATOM 655 O O . THR A 1 84 ? 3.719 -0.632 7.497 1.00 92.62 84 THR A O 1
ATOM 658 N N . ILE A 1 85 ? 4.083 -1.180 9.643 1.00 94.19 85 ILE A N 1
ATOM 659 C CA . ILE A 1 85 ? 2.832 -0.662 10.187 1.00 94.19 85 ILE A CA 1
ATOM 660 C C . ILE A 1 85 ? 3.127 0.646 10.925 1.00 94.19 85 ILE A C 1
ATOM 662 O O . ILE A 1 85 ? 3.977 0.702 11.809 1.00 94.19 85 ILE A O 1
ATOM 666 N N . PHE A 1 86 ? 2.428 1.717 10.549 1.00 93.44 86 PHE A N 1
ATOM 667 C CA . PHE A 1 86 ? 2.545 3.014 11.214 1.00 93.44 86 PHE A CA 1
ATOM 668 C C . PHE A 1 86 ? 1.713 3.054 12.495 1.00 93.44 86 PHE A C 1
ATOM 670 O O . PHE A 1 86 ? 2.215 3.449 13.540 1.00 93.44 86 PHE A O 1
ATOM 677 N N . GLN A 1 87 ? 0.450 2.632 12.401 1.00 93.56 87 GLN A N 1
ATOM 678 C CA . GLN A 1 87 ? -0.515 2.709 13.494 1.00 93.56 87 GLN A CA 1
ATOM 679 C C . GLN A 1 87 ? -1.586 1.629 13.326 1.00 93.56 87 GLN A C 1
ATOM 681 O O . GLN A 1 87 ? -2.022 1.343 12.204 1.00 93.56 87 GLN A O 1
ATOM 686 N N . LEU A 1 88 ? -2.027 1.044 14.439 1.00 95.44 88 LEU A N 1
ATOM 687 C CA . LEU A 1 88 ? -3.247 0.244 14.484 1.00 95.44 88 LEU A CA 1
ATOM 688 C C . LEU A 1 88 ? -4.435 1.162 14.748 1.00 95.44 88 LEU A C 1
ATOM 690 O O . LEU A 1 88 ? -4.355 2.088 15.553 1.00 95.44 88 LEU A O 1
ATOM 694 N N . VAL A 1 89 ? -5.539 0.906 14.059 1.00 94.69 89 VAL A N 1
ATOM 695 C CA . VAL A 1 89 ? -6.768 1.684 14.195 1.00 94.69 89 VAL A CA 1
ATOM 696 C C . VAL A 1 89 ? -7.962 0.754 14.265 1.00 94.69 89 VAL A C 1
ATOM 698 O O . VAL A 1 89 ? -7.977 -0.309 13.644 1.00 94.69 89 VAL A O 1
ATOM 701 N N . ARG A 1 90 ? -8.997 1.164 14.984 1.00 94.94 90 ARG A N 1
ATOM 702 C CA . ARG A 1 90 ? -10.263 0.442 15.046 1.00 94.94 90 ARG A CA 1
ATOM 703 C C . ARG A 1 90 ? -11.343 1.178 14.281 1.00 94.94 90 ARG A C 1
ATOM 705 O O . ARG A 1 90 ? -11.480 2.395 14.384 1.00 94.94 90 ARG A O 1
ATOM 712 N N . MET A 1 91 ? -12.135 0.402 13.555 1.00 92.69 91 MET A N 1
ATOM 713 C CA . MET A 1 91 ? -13.326 0.858 12.855 1.00 92.69 91 MET A CA 1
ATOM 714 C C . MET A 1 91 ? -14.475 -0.075 13.237 1.00 92.69 91 MET A C 1
ATOM 716 O O . MET A 1 91 ? -14.561 -1.207 12.761 1.00 92.69 91 MET A O 1
ATOM 720 N N . GLY A 1 92 ? -15.337 0.390 14.143 1.00 88.81 92 GLY A N 1
ATOM 721 C CA . GLY A 1 92 ? -16.324 -0.468 14.800 1.00 88.81 92 GLY A CA 1
ATOM 722 C C . GLY A 1 92 ? -15.650 -1.558 15.644 1.00 88.81 92 GLY A C 1
ATOM 723 O O . GLY A 1 92 ? -14.849 -1.262 16.538 1.00 88.81 92 GLY A O 1
ATOM 724 N N . ASP A 1 93 ? -15.972 -2.813 15.341 1.00 89.88 93 ASP A N 1
ATOM 725 C CA . ASP A 1 93 ? -15.450 -3.992 16.046 1.00 89.88 93 ASP A CA 1
ATOM 726 C C . ASP A 1 93 ? -14.211 -4.605 15.376 1.00 89.88 93 ASP A C 1
ATOM 728 O O . ASP A 1 93 ? -13.612 -5.533 15.913 1.00 89.88 93 ASP A O 1
ATOM 732 N N . GLU A 1 94 ? -13.801 -4.070 14.226 1.00 92.31 94 GLU A N 1
ATOM 733 C CA . GLU A 1 94 ? -12.685 -4.583 13.436 1.00 92.31 94 GLU A CA 1
ATOM 734 C C . GLU A 1 94 ? -11.431 -3.716 13.625 1.00 92.31 94 GLU A C 1
ATOM 736 O O . GLU A 1 94 ? -11.493 -2.479 13.620 1.00 92.31 94 GLU A O 1
ATOM 741 N N . THR A 1 95 ? -10.275 -4.372 13.747 1.00 93.50 95 THR A N 1
ATOM 742 C CA . THR A 1 95 ? -8.966 -3.711 13.8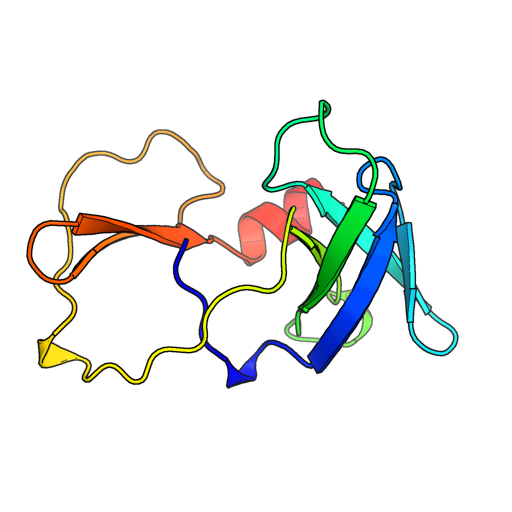18 1.00 93.50 95 THR A CA 1
ATOM 743 C C . THR A 1 95 ? -8.297 -3.729 12.449 1.00 93.50 95 THR A C 1
ATOM 745 O O . THR A 1 95 ? -8.148 -4.765 11.803 1.00 93.50 95 THR A O 1
ATOM 748 N N . TYR A 1 96 ? -7.835 -2.561 12.027 1.00 93.81 96 TYR A N 1
ATOM 749 C CA . TYR A 1 96 ? -7.063 -2.348 10.817 1.00 93.81 96 TYR A CA 1
ATOM 750 C C . TYR A 1 96 ? -5.698 -1.761 11.170 1.00 93.81 96 TYR A C 1
ATOM 752 O O . TYR A 1 96 ? -5.423 -1.371 12.301 1.00 93.81 96 TYR A O 1
ATOM 760 N N . HIS A 1 97 ? -4.830 -1.679 10.170 1.00 93.50 97 HIS A N 1
ATOM 761 C CA . HIS A 1 97 ? -3.544 -1.012 10.286 1.00 93.50 97 HIS A CA 1
ATOM 762 C C . HIS A 1 97 ? -3.366 -0.016 9.146 1.00 93.50 97 HIS A C 1
ATOM 764 O O . HIS A 1 97 ? -3.781 -0.289 8.012 1.00 93.50 97 HIS A O 1
ATOM 770 N N . VAL A 1 98 ? -2.730 1.108 9.451 1.00 93.44 98 VAL A N 1
ATOM 771 C CA . VAL A 1 98 ? -2.247 2.089 8.479 1.00 93.44 98 VAL A CA 1
ATOM 772 C C . VAL A 1 98 ? -0.799 1.723 8.132 1.00 93.44 98 VAL A C 1
ATOM 774 O O . VAL A 1 98 ? 0.011 1.559 9.050 1.00 93.44 98 VAL A O 1
ATOM 777 N N . PRO A 1 99 ? -0.450 1.545 6.847 1.00 94.06 99 PRO A N 1
ATOM 778 C CA . PRO A 1 99 ? 0.906 1.186 6.452 1.00 94.06 99 PRO A CA 1
ATOM 779 C C . PRO A 1 99 ? 1.871 2.358 6.648 1.00 94.06 99 PRO A C 1
ATOM 781 O O . PRO A 1 99 ? 1.526 3.520 6.434 1.00 94.06 99 PRO A O 1
ATOM 784 N N . ASN A 1 100 ? 3.112 2.047 7.004 1.00 94.31 100 ASN A N 1
ATOM 785 C CA . ASN A 1 100 ? 4.211 2.999 7.024 1.00 94.31 100 ASN A CA 1
ATOM 786 C C . ASN A 1 100 ? 4.882 3.031 5.645 1.00 94.31 100 ASN A C 1
ATOM 788 O O . ASN A 1 100 ? 5.814 2.270 5.381 1.00 94.31 100 ASN A O 1
ATOM 792 N N . LEU A 1 101 ? 4.388 3.906 4.765 1.00 93.50 101 LEU A N 1
ATOM 793 C CA . LEU A 1 101 ? 4.846 3.989 3.373 1.00 93.50 101 LEU A CA 1
ATOM 794 C C . LEU A 1 101 ? 6.348 4.271 3.272 1.00 93.50 101 LEU A C 1
ATOM 796 O O . LEU A 1 101 ? 7.026 3.597 2.507 1.00 93.50 101 LEU A O 1
ATOM 800 N N . ASN A 1 102 ? 6.886 5.144 4.129 1.00 92.88 102 ASN A N 1
ATOM 801 C CA . ASN A 1 102 ? 8.319 5.447 4.161 1.00 92.88 102 ASN A CA 1
ATOM 802 C C . ASN A 1 102 ? 9.153 4.199 4.471 1.00 92.88 102 ASN A C 1
ATOM 804 O O . ASN A 1 102 ? 10.170 3.943 3.831 1.00 92.88 102 ASN A O 1
ATOM 808 N N . LYS A 1 103 ? 8.725 3.385 5.445 1.00 94.19 103 LYS A N 1
ATOM 809 C CA . LYS A 1 103 ? 9.429 2.138 5.784 1.00 94.19 103 LYS A CA 1
ATOM 810 C C . LYS A 1 103 ? 9.319 1.098 4.677 1.00 94.19 103 LYS A C 1
ATOM 812 O O . LYS A 1 103 ? 10.299 0.402 4.421 1.00 94.19 103 LYS A O 1
ATOM 817 N N . ILE A 1 104 ? 8.170 1.026 4.010 1.00 93.81 104 ILE A N 1
ATOM 818 C CA . ILE A 1 104 ? 7.974 0.161 2.847 1.00 93.81 104 ILE A CA 1
ATOM 819 C C . ILE A 1 104 ? 8.900 0.596 1.703 1.00 93.81 104 ILE A C 1
ATOM 821 O O . ILE A 1 104 ? 9.667 -0.227 1.212 1.00 93.81 104 ILE A O 1
ATOM 825 N N . GLN A 1 105 ? 8.924 1.879 1.346 1.00 92.94 105 GLN A N 1
ATOM 826 C CA . GLN A 1 105 ? 9.812 2.439 0.319 1.00 92.94 105 GLN A CA 1
ATOM 827 C C . GLN A 1 105 ? 11.285 2.151 0.621 1.00 92.94 105 GLN A C 1
ATOM 829 O O . GLN A 1 105 ? 11.976 1.564 -0.210 1.00 92.94 105 GLN A O 1
ATOM 834 N N . THR A 1 106 ? 11.736 2.420 1.852 1.00 93.06 106 THR A N 1
ATOM 835 C CA . THR A 1 106 ? 13.110 2.102 2.268 1.00 93.06 106 THR A CA 1
ATOM 836 C C . THR A 1 106 ? 13.414 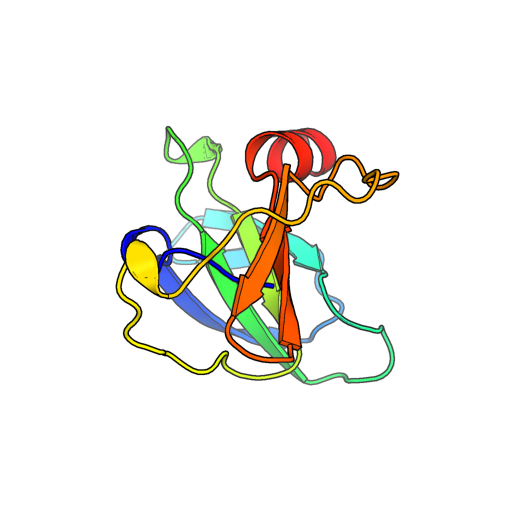0.604 2.145 1.00 93.06 106 THR A C 1
ATOM 838 O O . THR A 1 106 ? 14.518 0.232 1.753 1.00 93.06 106 THR A O 1
ATOM 841 N N . SER A 1 107 ? 12.451 -0.277 2.447 1.00 92.88 107 SER A N 1
ATOM 842 C CA . SER A 1 107 ?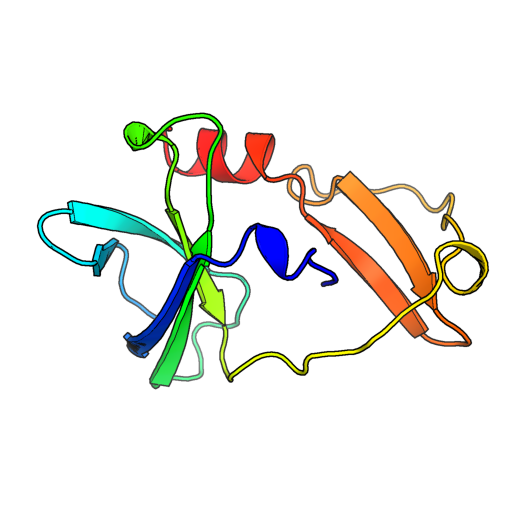 12.632 -1.730 2.291 1.00 92.88 107 SER A CA 1
ATOM 843 C C . SER A 1 107 ? 12.776 -2.170 0.828 1.00 92.88 107 SER A C 1
ATOM 845 O O . SER A 1 107 ? 13.413 -3.188 0.558 1.00 92.88 107 SER A O 1
ATOM 847 N N . LEU A 1 108 ? 12.233 -1.384 -0.107 1.00 92.56 108 LEU A N 1
ATOM 848 C CA . LEU A 1 108 ? 12.370 -1.572 -1.552 1.00 92.56 108 LEU A CA 1
ATOM 849 C C . LEU A 1 108 ? 13.626 -0.894 -2.130 1.00 92.56 108 LEU A C 1
ATOM 851 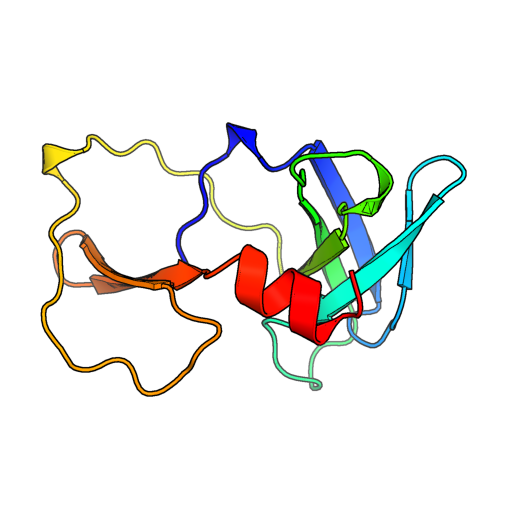O O . LEU A 1 108 ? 13.922 -1.081 -3.308 1.00 92.56 108 LEU A O 1
ATOM 855 N N . GLY A 1 109 ? 14.375 -0.141 -1.317 1.00 91.69 109 GLY A N 1
ATOM 856 C CA . GLY A 1 109 ? 15.564 0.599 -1.743 1.00 91.69 109 GLY A CA 1
ATOM 857 C C . GLY A 1 109 ? 15.269 1.947 -2.409 1.00 91.69 109 GLY A C 1
ATOM 858 O O . GLY A 1 109 ? 16.109 2.416 -3.178 1.00 91.69 109 GLY A O 1
ATOM 859 N N . LEU A 1 110 ? 14.098 2.532 -2.131 1.00 88.88 110 LEU A N 1
ATOM 860 C CA . LEU A 1 110 ? 13.678 3.867 -2.573 1.00 88.88 110 LEU A CA 1
ATOM 861 C C . LEU A 1 110 ? 13.939 4.938 -1.504 1.00 88.88 110 LEU A C 1
ATOM 863 O O . LEU A 1 110 ? 13.890 4.598 -0.295 1.00 88.88 110 LEU A O 1
#